Protein AF-A0A816IFS1-F1 (afdb_monomer_lite)

Sequence (181 aa):
MSNQKSKKLRINQEIVTAKWFSDIETPGKKLSKTYLLFLSHHIEAGFELLKLRQINNPDLFLNKTALVVGVKFLEEIDELYDEFLDDKKDFQFETGFDKYNIEKNINFFYSAIAVAEKYWLGVVVNLEKRSITTFNCAAMKSTYASLVPYVNAYAMVLPFMIRNFLKDVSMDIKLYFKIFN

Foldseek 3Di:
DDPPPPPFDDQDNDGDDPVLVVCVVDPPNDLFCPDVPNNLRVQQSVLSVVVVCCVPPVVVDPDPQEDEDEAVLCVLCVVCVVVCVVPVPPDDSDDDLVVPPDDPRHQWYWYWYQQPRGDIWTWIQGNVQLAIETHCPPCVPDPPVSCVVVVQSCQLCVQRSVCNNSVPPPRDSVDGHHYDD

Radius of gyration: 17.98 Å; chains: 1; bounding box: 38×50×53 Å

Structure (mmCIF, N/CA/C/O backbone):
data_AF-A0A816IFS1-F1
#
_entry.id   AF-A0A816IFS1-F1
#
loop_
_atom_site.group_PDB
_atom_site.id
_atom_site.type_symbol
_atom_site.label_atom_id
_atom_site.label_alt_id
_atom_site.label_comp_id
_atom_site.label_asym_id
_atom_site.label_entity_id
_atom_site.label_seq_id
_atom_site.pdbx_PDB_ins_code
_atom_site.Cartn_x
_atom_site.Cartn_y
_atom_site.Cartn_z
_atom_site.occupancy
_atom_site.B_iso_or_equiv
_atom_site.auth_seq_id
_atom_site.auth_comp_id
_atom_site.auth_asym_id
_atom_site.auth_atom_id
_atom_site.pdbx_PDB_model_num
ATOM 1 N N . MET A 1 1 ? -10.804 33.143 -31.990 1.00 38.19 1 MET A N 1
ATOM 2 C CA . MET A 1 1 ? -10.069 31.863 -31.875 1.00 38.19 1 MET A CA 1
ATOM 3 C C . MET A 1 1 ? -9.198 31.957 -30.633 1.00 38.19 1 MET A C 1
ATOM 5 O O . MET A 1 1 ? -8.332 32.822 -30.596 1.00 38.19 1 MET A O 1
ATOM 9 N N . SER A 1 2 ? -9.500 31.211 -29.567 1.00 42.00 2 SER A N 1
ATOM 10 C CA . SER A 1 2 ? -8.721 31.310 -28.329 1.00 42.00 2 SER A CA 1
ATOM 11 C C . SER A 1 2 ? -7.370 30.616 -28.513 1.00 42.00 2 SER A C 1
ATOM 13 O O . SER A 1 2 ? -7.288 29.480 -28.974 1.00 42.00 2 SER A O 1
ATOM 15 N N . ASN A 1 3 ? -6.300 31.330 -28.165 1.00 43.25 3 ASN A N 1
ATOM 16 C CA . ASN A 1 3 ? -4.937 30.817 -28.077 1.00 43.25 3 ASN A CA 1
ATOM 17 C C . ASN A 1 3 ? -4.852 29.807 -26.916 1.00 43.25 3 ASN A C 1
ATOM 19 O O . ASN A 1 3 ? -4.348 30.116 -25.836 1.00 43.25 3 ASN A O 1
ATOM 23 N N . GLN A 1 4 ? -5.355 28.587 -27.106 1.00 53.94 4 GLN A N 1
ATOM 24 C CA . GLN A 1 4 ? -4.983 27.473 -26.240 1.00 53.94 4 GLN A CA 1
ATOM 25 C C . GLN A 1 4 ? -3.548 27.074 -26.594 1.00 53.94 4 GLN A C 1
ATOM 27 O O . GLN A 1 4 ? -3.313 26.170 -27.390 1.00 53.94 4 GLN A O 1
ATOM 32 N N . LYS A 1 5 ? -2.560 27.753 -25.991 1.00 53.97 5 LYS A N 1
ATOM 33 C CA . LYS A 1 5 ? -1.227 27.156 -25.825 1.00 53.97 5 LYS A CA 1
ATOM 34 C C . LYS A 1 5 ? -1.466 25.767 -25.237 1.00 53.97 5 LYS A C 1
ATOM 36 O O . LYS A 1 5 ? -2.023 25.685 -24.142 1.00 53.97 5 LYS A O 1
ATOM 41 N N . SER A 1 6 ? -1.111 24.706 -25.965 1.00 60.97 6 SER A N 1
ATOM 42 C CA . SER A 1 6 ? -1.315 23.330 -25.509 1.00 60.97 6 SER A CA 1
ATOM 43 C C . SER A 1 6 ? -0.710 23.202 -24.112 1.00 60.97 6 SER A C 1
ATOM 45 O O . SER A 1 6 ? 0.514 23.294 -23.954 1.00 60.97 6 SER A O 1
ATOM 47 N N . LYS A 1 7 ? -1.549 23.078 -23.077 1.00 72.00 7 LYS A N 1
ATOM 48 C CA . LYS A 1 7 ? -1.055 22.857 -21.718 1.00 72.00 7 LYS A CA 1
ATOM 49 C C . LYS A 1 7 ? -0.252 21.564 -21.766 1.00 72.00 7 LYS A C 1
ATOM 51 O O . LYS A 1 7 ? -0.797 20.517 -22.102 1.00 72.00 7 LYS A O 1
ATOM 56 N N . LYS A 1 8 ? 1.051 21.648 -21.488 1.00 74.44 8 LYS A N 1
ATOM 57 C CA . LYS A 1 8 ? 1.883 20.449 -21.372 1.00 74.44 8 LYS A CA 1
ATOM 58 C C . LYS A 1 8 ? 1.309 19.597 -20.244 1.00 74.44 8 LYS A C 1
ATOM 60 O O . LYS A 1 8 ? 1.030 20.139 -19.172 1.00 74.44 8 LYS A O 1
ATOM 65 N N . LEU A 1 9 ? 1.131 18.301 -20.498 1.00 71.25 9 LEU A N 1
ATOM 66 C CA . LEU A 1 9 ? 0.706 17.358 -19.472 1.00 71.25 9 LEU A CA 1
ATOM 67 C C . LEU A 1 9 ? 1.725 17.392 -18.329 1.00 71.25 9 LEU A C 1
ATOM 69 O O . LEU A 1 9 ? 2.936 17.333 -18.557 1.00 71.25 9 LEU A O 1
ATOM 73 N N . ARG A 1 10 ? 1.222 17.535 -17.108 1.00 73.19 10 ARG A N 1
ATOM 74 C CA . ARG A 1 10 ? 2.019 17.497 -15.887 1.00 73.19 10 ARG A CA 1
ATOM 75 C C . ARG A 1 10 ? 1.466 16.416 -14.986 1.00 73.19 10 ARG A C 1
ATOM 77 O O . ARG A 1 10 ? 0.249 16.314 -14.847 1.00 73.19 10 ARG A O 1
ATOM 84 N N . ILE A 1 11 ? 2.363 15.648 -14.387 1.00 68.12 11 ILE A N 1
ATOM 85 C CA . ILE A 1 11 ? 2.031 14.711 -13.321 1.00 68.12 11 ILE A CA 1
ATOM 86 C C . ILE A 1 11 ? 2.952 15.058 -12.154 1.00 68.12 11 ILE A C 1
ATOM 88 O O . ILE A 1 11 ? 4.165 15.166 -12.334 1.00 68.12 11 ILE A O 1
ATOM 92 N N . ASN A 1 12 ? 2.374 15.335 -10.983 1.00 67.94 12 ASN A N 1
ATOM 93 C CA . ASN A 1 12 ? 3.063 16.018 -9.883 1.00 67.94 12 ASN A CA 1
ATOM 94 C C . ASN A 1 12 ? 3.684 17.358 -10.331 1.00 67.94 12 ASN A C 1
ATOM 96 O O . ASN A 1 12 ? 3.016 18.198 -10.939 1.00 67.94 12 ASN A O 1
ATOM 100 N N . GLN A 1 13 ? 4.963 17.570 -10.016 1.00 66.62 13 GLN A N 1
ATOM 101 C CA . GLN A 1 13 ? 5.735 18.751 -10.403 1.00 66.62 13 GLN A CA 1
ATOM 102 C C . GLN A 1 13 ? 6.479 18.554 -11.737 1.00 66.62 13 GLN A C 1
ATOM 104 O O . GLN A 1 13 ? 7.122 19.486 -12.223 1.00 66.62 13 GLN A O 1
ATOM 109 N N . GLU A 1 14 ? 6.367 17.377 -12.363 1.00 66.56 14 GLU A N 1
ATOM 110 C CA . GLU A 1 14 ? 7.100 17.032 -13.580 1.00 66.56 14 GLU A CA 1
ATOM 111 C C . GLU A 1 14 ? 6.286 17.308 -14.849 1.00 66.56 14 GLU A C 1
ATOM 113 O O . GLU A 1 14 ? 5.077 17.073 -14.930 1.00 66.56 14 GLU A O 1
ATOM 118 N N . ILE A 1 15 ? 6.970 17.811 -15.880 1.00 73.50 15 ILE A N 1
ATOM 119 C CA . ILE A 1 15 ? 6.417 17.936 -17.229 1.00 73.50 15 ILE A CA 1
ATOM 120 C C . ILE A 1 15 ? 6.627 16.602 -17.937 1.00 73.50 15 ILE A C 1
ATOM 122 O O . ILE A 1 15 ? 7.764 16.179 -18.138 1.00 73.50 15 ILE A O 1
ATOM 126 N N . VAL A 1 16 ? 5.537 15.976 -18.372 1.00 74.81 16 VAL A N 1
ATOM 127 C CA . VAL A 1 16 ? 5.604 14.728 -19.132 1.00 74.81 16 VAL A CA 1
ATOM 128 C C . VAL A 1 16 ? 6.210 15.013 -20.510 1.00 74.81 16 VAL A C 1
ATOM 130 O O . VAL A 1 16 ? 5.787 15.932 -21.216 1.00 74.81 16 VAL A O 1
ATOM 133 N N . THR A 1 17 ? 7.226 14.236 -20.890 1.00 77.06 17 THR A N 1
ATOM 134 C CA . THR A 1 17 ? 7.931 14.347 -22.180 1.00 77.06 17 THR A CA 1
ATOM 135 C C . THR A 1 17 ? 7.831 13.042 -22.968 1.00 77.06 17 THR A C 1
ATOM 137 O O . THR A 1 17 ? 7.491 12.007 -22.408 1.00 77.06 17 THR A O 1
ATOM 140 N N . ALA A 1 18 ? 8.183 13.048 -24.257 1.00 77.94 18 ALA A N 1
ATOM 141 C CA . ALA A 1 18 ? 8.234 11.818 -25.058 1.00 77.94 18 ALA A CA 1
ATOM 142 C C . ALA A 1 18 ? 9.169 10.748 -24.450 1.00 77.94 18 ALA A C 1
ATOM 144 O O . ALA A 1 18 ? 8.875 9.557 -24.501 1.00 77.94 18 ALA A O 1
ATOM 145 N N . LYS A 1 19 ? 10.261 11.173 -23.796 1.00 75.00 19 LYS A N 1
ATOM 146 C CA . LYS A 1 19 ? 11.181 10.273 -23.085 1.00 75.00 19 LYS A CA 1
ATOM 147 C C . LYS A 1 19 ? 10.492 9.531 -21.934 1.00 75.00 19 LYS A C 1
ATOM 149 O O . LYS A 1 19 ? 10.784 8.364 -21.717 1.00 75.00 19 LYS A O 1
ATOM 154 N N . TRP A 1 20 ? 9.555 10.189 -21.250 1.00 74.81 20 TRP A N 1
ATOM 155 C CA . TRP A 1 20 ? 8.793 9.597 -20.149 1.00 74.81 20 TRP A CA 1
ATOM 156 C C . TRP A 1 20 ? 7.951 8.398 -20.609 1.00 74.81 20 TRP A C 1
ATOM 158 O O . TRP A 1 20 ? 7.878 7.401 -19.898 1.00 74.81 20 TRP A O 1
ATOM 168 N N . PHE A 1 21 ? 7.365 8.472 -21.811 1.00 76.25 21 PHE A N 1
ATOM 169 C CA . PHE A 1 21 ? 6.599 7.371 -22.408 1.00 76.25 21 PHE A CA 1
ATOM 170 C C . PHE A 1 21 ? 7.496 6.264 -22.958 1.00 76.25 21 PHE A C 1
ATOM 172 O O . PHE A 1 21 ? 7.178 5.093 -22.782 1.00 76.25 21 PHE A O 1
ATOM 179 N N . SER A 1 22 ? 8.656 6.611 -23.525 1.00 75.75 22 SER A N 1
ATOM 180 C CA . SER A 1 22 ? 9.627 5.628 -24.027 1.00 75.75 22 SER A CA 1
ATOM 181 C C . SER A 1 22 ? 10.048 4.601 -22.963 1.00 75.75 22 SER A C 1
ATOM 183 O O . SER A 1 22 ? 10.299 3.440 -23.297 1.00 75.75 22 SER A O 1
ATOM 185 N N . ASP A 1 23 ? 10.087 4.996 -21.686 1.00 70.06 23 ASP A N 1
ATOM 186 C CA . ASP A 1 23 ? 10.380 4.091 -20.569 1.00 70.06 23 ASP A CA 1
ATOM 187 C C . ASP A 1 23 ? 9.284 3.033 -20.334 1.00 70.06 23 ASP A C 1
ATOM 189 O O . ASP A 1 23 ? 9.607 1.915 -19.940 1.00 70.06 23 ASP A O 1
ATOM 193 N N . ILE A 1 24 ? 8.017 3.353 -20.625 1.00 72.50 24 ILE A N 1
ATOM 194 C CA . ILE A 1 24 ? 6.859 2.448 -20.493 1.00 72.50 24 ILE A CA 1
ATOM 195 C C . ILE A 1 24 ? 6.645 1.630 -21.772 1.00 72.50 24 ILE A C 1
ATOM 197 O O . ILE A 1 24 ? 6.301 0.451 -21.725 1.00 72.50 24 ILE A O 1
ATOM 201 N N . GLU A 1 25 ? 6.830 2.266 -22.927 1.00 75.56 25 GLU A N 1
ATOM 202 C CA . GLU A 1 25 ? 6.514 1.708 -24.244 1.00 75.56 25 GLU A CA 1
ATOM 203 C C . GLU A 1 25 ? 7.524 0.660 -24.712 1.00 75.56 25 GLU A C 1
ATOM 205 O O . GLU A 1 25 ? 7.235 -0.076 -25.650 1.00 75.56 25 GLU A O 1
ATOM 210 N N . THR A 1 26 ? 8.696 0.572 -24.073 1.00 73.00 26 THR A N 1
ATOM 211 C CA . THR A 1 26 ? 9.735 -0.406 -24.420 1.00 73.00 26 THR A CA 1
ATOM 212 C C . THR A 1 26 ? 9.576 -1.677 -23.576 1.00 73.00 26 THR A C 1
ATOM 214 O O . THR A 1 26 ? 9.962 -1.678 -22.401 1.00 73.00 26 THR A O 1
ATOM 217 N N . PRO A 1 27 ? 9.070 -2.798 -24.133 1.00 68.56 27 PRO A N 1
ATOM 218 C CA . PRO A 1 27 ? 8.895 -4.028 -23.370 1.00 68.56 27 PRO A CA 1
ATOM 219 C C . PRO A 1 27 ? 10.234 -4.550 -22.843 1.00 68.56 27 PRO A C 1
ATOM 221 O O . PRO A 1 27 ? 11.254 -4.505 -23.527 1.00 68.56 27 PRO A O 1
ATOM 224 N N . GLY A 1 28 ? 10.242 -5.069 -21.615 1.00 64.31 28 GLY A N 1
ATOM 225 C CA . GLY A 1 28 ? 11.445 -5.645 -21.006 1.00 64.31 28 GLY A CA 1
ATOM 226 C C . GLY A 1 28 ? 12.456 -4.622 -20.480 1.00 64.31 28 GLY A C 1
ATOM 227 O O . GLY A 1 28 ? 13.377 -5.018 -19.760 1.00 64.31 28 GLY A O 1
ATOM 228 N N . LYS A 1 29 ? 12.267 -3.321 -20.742 1.00 65.44 29 LYS A N 1
ATOM 229 C CA . LYS A 1 29 ? 12.993 -2.280 -20.019 1.00 65.44 29 LYS A CA 1
ATOM 230 C C . LYS A 1 29 ? 12.555 -2.356 -18.563 1.00 65.44 29 LYS A C 1
ATOM 232 O O . LYS A 1 29 ? 11.370 -2.243 -18.250 1.00 65.44 29 LYS A O 1
ATOM 237 N N . LYS A 1 30 ? 13.503 -2.637 -17.666 1.00 58.53 30 LYS A N 1
ATOM 238 C CA . LYS A 1 30 ? 13.188 -2.611 -16.243 1.00 58.53 30 LYS A CA 1
ATOM 239 C C . LYS A 1 30 ? 12.774 -1.192 -15.911 1.00 58.53 30 LYS A C 1
ATOM 241 O O . LYS A 1 30 ? 13.538 -0.250 -16.109 1.00 58.53 30 LYS A O 1
ATOM 246 N N . LEU A 1 31 ? 11.606 -1.083 -15.309 1.00 59.81 31 LEU A N 1
ATOM 247 C CA . LEU A 1 31 ? 11.402 -0.037 -14.344 1.00 59.81 31 LEU A CA 1
ATOM 248 C C . LEU A 1 31 ? 12.333 -0.458 -13.175 1.00 59.81 31 LEU A C 1
ATOM 250 O O . LEU A 1 31 ? 11.934 -1.282 -12.360 1.00 59.81 31 LEU A O 1
ATOM 254 N N . SER A 1 32 ? 13.615 -0.059 -13.161 1.00 47.47 32 SER A N 1
ATOM 255 C CA . SER A 1 32 ? 14.563 -0.340 -12.062 1.00 47.47 32 SER A CA 1
ATOM 256 C C . SER A 1 32 ? 14.999 0.927 -11.337 1.00 47.47 32 SER A C 1
ATOM 258 O O . SER A 1 32 ? 15.394 1.892 -11.987 1.00 47.47 32 SER A O 1
ATOM 260 N N . LYS A 1 33 ? 15.023 0.877 -9.997 1.00 46.78 33 LYS A N 1
ATOM 261 C CA . LYS A 1 33 ? 15.373 1.941 -9.027 1.00 46.78 33 LYS A CA 1
ATOM 262 C C . LYS A 1 33 ? 16.817 2.483 -9.135 1.00 46.78 33 LYS A C 1
ATOM 264 O O . LYS A 1 33 ? 17.341 3.039 -8.181 1.00 46.78 33 LYS A O 1
ATOM 269 N N . THR A 1 34 ? 17.492 2.350 -10.280 1.00 43.25 34 THR A N 1
ATOM 270 C CA . THR A 1 34 ? 18.917 2.703 -10.451 1.00 43.25 34 THR A CA 1
ATOM 271 C C . THR A 1 34 ? 19.199 4.204 -10.334 1.00 43.25 34 THR A C 1
ATOM 273 O O . THR A 1 34 ? 20.347 4.623 -10.322 1.00 43.25 34 THR A O 1
ATOM 276 N N . TYR A 1 35 ? 18.164 5.015 -10.166 1.00 41.44 35 TYR A N 1
ATOM 277 C CA . TYR A 1 35 ? 18.265 6.334 -9.571 1.00 41.44 35 TYR A CA 1
ATOM 278 C C . TYR A 1 35 ? 17.050 6.473 -8.660 1.00 41.44 35 TYR A C 1
ATOM 280 O O . TYR A 1 35 ? 15.926 6.363 -9.146 1.00 41.44 35 TYR A O 1
ATOM 288 N N . LEU A 1 36 ? 17.296 6.685 -7.366 1.00 43.06 36 LEU A N 1
ATOM 289 C CA . LEU A 1 36 ? 16.371 6.763 -6.217 1.00 43.06 36 LEU A CA 1
ATOM 290 C C . LEU A 1 36 ? 15.100 7.620 -6.385 1.00 43.06 36 LEU A C 1
ATOM 292 O O . LEU A 1 36 ? 14.290 7.701 -5.473 1.00 43.06 36 LEU A O 1
ATOM 296 N N . LEU A 1 37 ? 14.907 8.245 -7.538 1.00 46.62 37 LEU A N 1
ATOM 297 C CA . LEU A 1 37 ? 13.726 9.008 -7.876 1.00 46.62 37 LEU A CA 1
ATOM 298 C C . LEU A 1 37 ? 12.918 8.299 -8.977 1.00 46.62 37 LEU A C 1
ATOM 300 O O . LEU A 1 37 ? 11.803 7.876 -8.710 1.00 46.62 37 LEU A O 1
ATOM 304 N N . PHE A 1 38 ? 13.466 8.032 -10.166 1.00 42.06 38 PHE A N 1
ATOM 305 C CA . PHE A 1 38 ? 12.695 7.912 -11.423 1.00 42.06 38 PHE A CA 1
ATOM 306 C C . PHE A 1 38 ? 11.594 6.852 -11.545 1.00 42.06 38 PHE A C 1
ATOM 308 O O . PHE A 1 38 ? 10.795 6.919 -12.475 1.00 42.06 38 PHE A O 1
ATOM 315 N N . LEU A 1 39 ? 11.520 5.881 -10.640 1.00 53.84 39 LEU A N 1
ATOM 316 C CA . LEU A 1 39 ? 10.641 4.729 -10.797 1.00 53.84 39 LEU A CA 1
ATOM 317 C C . LEU A 1 39 ? 9.326 4.792 -10.055 1.00 53.84 39 LEU A C 1
ATOM 319 O O . LEU A 1 39 ? 8.286 4.387 -10.583 1.00 53.84 39 LEU A O 1
ATOM 323 N N . SER A 1 40 ? 9.392 5.320 -8.836 1.00 61.34 40 SER A N 1
ATOM 324 C CA . SER A 1 40 ? 8.192 5.710 -8.126 1.00 61.34 40 SER A CA 1
ATOM 325 C C . SER A 1 40 ? 7.429 6.708 -8.992 1.00 61.34 40 SER A C 1
ATOM 327 O O . SER A 1 40 ? 6.219 6.667 -8.987 1.00 61.34 40 SER A O 1
ATOM 329 N N . HIS A 1 41 ? 8.077 7.484 -9.871 1.00 70.81 41 HIS A N 1
ATOM 330 C CA . HIS A 1 41 ? 7.413 8.490 -10.704 1.00 70.81 41 HIS A CA 1
ATOM 331 C C . HIS A 1 41 ? 6.287 7.928 -11.569 1.00 70.81 41 HIS A C 1
ATOM 333 O O . HIS A 1 41 ? 5.224 8.532 -11.598 1.00 70.81 41 HIS A O 1
ATOM 339 N N . HIS A 1 42 ? 6.490 6.819 -12.293 1.00 77.12 42 HIS A N 1
ATOM 340 C CA . HIS A 1 42 ? 5.464 6.273 -13.195 1.00 77.12 42 HIS A CA 1
ATOM 341 C C . HIS A 1 42 ? 4.329 5.592 -12.427 1.00 77.12 42 HIS A C 1
ATOM 343 O O . HIS A 1 42 ? 3.162 5.762 -12.775 1.00 77.12 42 HIS A O 1
ATOM 349 N N . ILE A 1 43 ? 4.659 4.844 -11.371 1.00 80.25 43 ILE A N 1
ATOM 350 C CA . ILE A 1 43 ? 3.660 4.171 -10.529 1.00 80.25 43 ILE A CA 1
ATOM 351 C C . ILE A 1 43 ? 2.891 5.193 -9.681 1.00 80.25 43 ILE A C 1
ATOM 353 O O . ILE A 1 43 ? 1.663 5.178 -9.660 1.00 80.25 43 ILE A O 1
ATOM 357 N N . GLU A 1 44 ? 3.592 6.133 -9.054 1.00 79.31 44 GLU A N 1
ATOM 358 C CA . GLU A 1 44 ? 3.027 7.267 -8.320 1.00 79.31 44 GLU A CA 1
ATOM 359 C C . GLU A 1 44 ? 2.206 8.153 -9.254 1.00 79.31 44 GLU A C 1
ATOM 361 O O . GLU A 1 44 ? 1.102 8.536 -8.897 1.00 79.31 44 GLU A O 1
ATOM 366 N N . ALA A 1 45 ? 2.658 8.406 -10.487 1.00 80.19 45 ALA A N 1
ATOM 367 C CA . ALA A 1 45 ? 1.848 9.072 -11.505 1.00 80.19 45 ALA A CA 1
ATOM 368 C C . ALA A 1 45 ? 0.534 8.328 -11.771 1.00 80.19 45 ALA A C 1
ATOM 370 O O . ALA A 1 45 ? -0.519 8.957 -11.864 1.00 80.19 45 ALA A O 1
ATOM 371 N N . GLY A 1 46 ? 0.581 6.997 -11.862 1.00 84.19 46 GLY A N 1
ATOM 372 C CA . GLY A 1 46 ? -0.612 6.159 -11.946 1.00 84.19 46 GLY A CA 1
ATOM 373 C C . GLY A 1 46 ? -1.536 6.352 -10.743 1.00 84.19 46 GLY A C 1
ATOM 374 O O . GLY A 1 46 ? -2.734 6.571 -10.921 1.00 84.19 46 GLY A O 1
ATOM 375 N N . PHE A 1 47 ? -0.991 6.344 -9.526 1.00 86.38 47 PHE A N 1
ATOM 376 C CA . PHE A 1 47 ? -1.761 6.596 -8.308 1.00 86.38 47 PHE A CA 1
ATOM 377 C C . PHE A 1 47 ? -2.348 8.007 -8.242 1.00 86.38 47 PHE A C 1
ATOM 379 O O . PHE A 1 47 ? -3.502 8.157 -7.857 1.00 86.38 47 PHE A O 1
ATOM 386 N N . GLU A 1 48 ? -1.620 9.032 -8.669 1.00 82.81 48 GLU A N 1
ATOM 387 C CA . GLU A 1 48 ? -2.117 10.407 -8.734 1.00 82.81 48 GLU A CA 1
ATOM 388 C C . GLU A 1 48 ? -3.236 10.559 -9.761 1.00 82.81 48 GLU A C 1
ATOM 390 O O . GLU A 1 48 ? -4.260 11.183 -9.485 1.00 82.81 48 GLU A O 1
ATOM 395 N N . LEU A 1 49 ? -3.114 9.919 -10.926 1.00 85.38 49 LEU A N 1
ATOM 396 C CA . LEU A 1 49 ? -4.206 9.860 -11.897 1.00 85.38 49 LEU A CA 1
ATOM 397 C C . LEU A 1 49 ? -5.431 9.130 -11.328 1.00 85.38 49 LEU A C 1
ATOM 399 O O . LEU A 1 49 ? -6.560 9.556 -11.577 1.00 85.38 49 LEU A O 1
ATOM 403 N N . LEU A 1 50 ? -5.233 8.071 -10.535 1.00 86.88 50 LEU A N 1
ATOM 404 C CA . LEU A 1 50 ? -6.318 7.377 -9.835 1.00 86.88 50 LEU A CA 1
ATOM 405 C C . LEU A 1 50 ? -6.980 8.271 -8.776 1.00 86.88 50 LEU A C 1
ATOM 407 O O . LEU A 1 50 ? -8.208 8.356 -8.767 1.00 86.88 50 LEU A O 1
ATOM 411 N N . LYS A 1 51 ? -6.202 8.992 -7.956 1.00 84.38 51 LYS A N 1
ATOM 412 C CA . LYS A 1 51 ? -6.700 9.983 -6.982 1.00 84.38 51 LYS A CA 1
ATOM 413 C C . LYS A 1 51 ? -7.498 11.090 -7.680 1.00 84.38 51 LYS A C 1
ATOM 415 O O . LYS A 1 51 ? -8.631 11.379 -7.305 1.00 84.38 51 LYS A O 1
ATOM 420 N N . LEU A 1 52 ? -6.958 11.663 -8.757 1.00 83.88 52 LEU A N 1
ATOM 421 C CA . LEU A 1 52 ? -7.644 12.678 -9.563 1.00 83.88 52 LEU A CA 1
ATOM 422 C C . LEU A 1 52 ? -8.937 12.141 -10.177 1.00 83.88 52 LEU A C 1
ATOM 424 O O . LEU A 1 52 ? -9.934 12.859 -10.236 1.00 83.88 52 LEU A O 1
ATOM 428 N N . ARG A 1 53 ? -8.948 10.887 -10.640 1.00 84.62 53 ARG A N 1
ATOM 429 C CA . ARG A 1 53 ? -10.167 10.259 -11.157 1.00 84.62 53 ARG A CA 1
ATOM 430 C C . ARG A 1 53 ? -11.193 10.055 -10.047 1.00 84.62 53 ARG A C 1
ATOM 432 O O . ARG A 1 53 ? -12.366 10.293 -10.305 1.00 84.62 53 ARG A O 1
ATOM 439 N N . GLN A 1 54 ? -10.767 9.660 -8.848 1.00 82.19 54 GLN A N 1
ATOM 440 C CA . GLN A 1 54 ? -11.639 9.498 -7.682 1.00 82.19 54 GLN A CA 1
ATOM 441 C C . GLN A 1 54 ? -12.320 10.815 -7.298 1.00 82.19 54 GLN A C 1
ATOM 443 O O . GLN A 1 54 ? -13.516 10.819 -7.025 1.00 82.19 54 GLN A O 1
ATOM 448 N N . ILE A 1 55 ? -11.588 11.931 -7.361 1.00 82.25 55 ILE A N 1
ATOM 449 C CA . ILE A 1 55 ? -12.116 13.275 -7.084 1.00 82.25 55 ILE A CA 1
ATOM 450 C C . ILE A 1 55 ? -13.057 13.750 -8.198 1.00 82.25 55 ILE A C 1
ATOM 452 O O . ILE A 1 55 ? -14.157 14.219 -7.928 1.00 82.25 55 ILE A O 1
ATOM 456 N N . ASN A 1 56 ? -12.631 13.641 -9.459 1.00 85.06 56 ASN A N 1
ATOM 457 C CA . ASN A 1 56 ? -13.349 14.249 -10.584 1.00 85.06 56 ASN A CA 1
ATOM 458 C C . ASN A 1 56 ? -14.498 13.385 -11.124 1.00 85.06 56 ASN A C 1
ATOM 460 O O . ASN A 1 56 ? -15.386 13.900 -11.792 1.00 85.06 56 ASN A O 1
ATOM 464 N N . ASN A 1 57 ? -14.451 12.069 -10.909 1.00 87.62 57 ASN A N 1
ATOM 465 C CA . ASN A 1 57 ? -15.427 11.105 -11.420 1.00 87.62 57 ASN A CA 1
ATOM 466 C C . ASN A 1 57 ? -15.742 10.047 -10.346 1.00 87.62 57 ASN A C 1
ATOM 468 O O . ASN A 1 57 ? -15.513 8.851 -10.574 1.00 87.62 57 ASN A O 1
ATOM 472 N N . PRO A 1 58 ? -16.245 10.457 -9.167 1.00 84.38 58 PRO A N 1
ATOM 473 C CA . PRO A 1 58 ? -16.435 9.550 -8.041 1.00 84.38 58 PRO A CA 1
ATOM 474 C C . PRO A 1 58 ? -17.372 8.388 -8.384 1.00 84.38 58 PRO A C 1
ATOM 476 O O . PRO A 1 58 ? -17.186 7.288 -7.869 1.00 84.38 58 PRO A O 1
ATOM 479 N N . ASP A 1 59 ? -18.351 8.582 -9.269 1.00 87.38 59 ASP A N 1
ATOM 480 C CA . ASP A 1 59 ? -19.345 7.566 -9.660 1.00 87.38 59 ASP A CA 1
ATOM 481 C C . ASP A 1 59 ? -18.755 6.352 -10.382 1.00 87.38 59 ASP A C 1
ATOM 483 O O . ASP A 1 59 ? -19.366 5.288 -10.400 1.00 87.38 59 ASP A O 1
ATOM 487 N N . LEU A 1 60 ? -17.534 6.471 -10.909 1.00 85.75 60 LEU A N 1
ATOM 488 C CA . LEU A 1 60 ? -16.816 5.350 -11.519 1.00 85.75 60 LEU A CA 1
ATOM 489 C C . LEU A 1 60 ? -16.216 4.387 -10.486 1.00 85.75 60 LEU A C 1
ATOM 491 O O . LEU A 1 60 ? -15.765 3.301 -10.849 1.00 85.75 60 LEU A O 1
ATOM 495 N N . PHE A 1 61 ? -16.189 4.772 -9.210 1.00 80.50 61 PHE A N 1
ATOM 496 C CA . PHE A 1 61 ? -15.660 3.957 -8.126 1.00 80.50 61 PHE A CA 1
ATOM 497 C C . PHE A 1 61 ? -16.808 3.297 -7.365 1.00 80.50 61 PHE A C 1
ATOM 499 O O . PHE A 1 61 ? -17.580 3.964 -6.673 1.00 80.50 61 PHE A O 1
ATOM 506 N N . LEU A 1 62 ? -16.884 1.965 -7.464 1.00 80.00 62 LEU A N 1
ATOM 507 C CA . LEU A 1 62 ? -17.858 1.151 -6.728 1.00 80.00 62 LEU A CA 1
ATOM 508 C C . LEU A 1 62 ? -17.622 1.211 -5.213 1.00 80.00 62 LEU A C 1
ATOM 510 O O . LEU A 1 62 ? -18.570 1.225 -4.434 1.00 80.00 62 LEU A O 1
ATOM 514 N N . ASN A 1 63 ? -16.355 1.265 -4.791 1.00 81.69 63 ASN A N 1
ATOM 515 C CA . ASN A 1 63 ? -15.985 1.333 -3.384 1.00 81.69 63 ASN A CA 1
ATOM 516 C C . ASN A 1 63 ? -15.679 2.778 -2.966 1.00 81.69 63 ASN A C 1
ATOM 518 O O . ASN A 1 63 ? -14.593 3.292 -3.226 1.00 81.69 63 ASN A O 1
ATOM 522 N N . LYS A 1 64 ? -16.633 3.413 -2.282 1.00 80.62 64 LYS A N 1
ATOM 523 C CA . LYS A 1 64 ? -16.501 4.785 -1.759 1.00 80.62 64 LYS A CA 1
ATOM 524 C C . LYS A 1 64 ? -15.655 4.876 -0.485 1.00 80.62 64 LYS A C 1
ATOM 526 O O . LYS A 1 64 ? -15.245 5.962 -0.107 1.00 80.62 64 LYS A O 1
ATOM 531 N N . THR A 1 65 ? -15.378 3.739 0.152 1.00 85.94 65 THR A N 1
ATOM 532 C CA . THR A 1 65 ? -14.582 3.638 1.388 1.00 85.94 65 THR A CA 1
ATOM 533 C C . THR A 1 65 ? -13.107 3.362 1.111 1.00 85.94 65 THR A C 1
ATOM 535 O O . THR A 1 65 ? -12.340 3.092 2.032 1.00 85.94 65 THR A O 1
ATOM 538 N N . ALA A 1 66 ? -12.696 3.360 -0.157 1.00 86.12 66 ALA A N 1
ATOM 539 C CA . ALA A 1 66 ? -11.314 3.125 -0.512 1.00 86.12 66 ALA A CA 1
ATOM 540 C C . ALA A 1 66 ? -10.554 4.434 -0.689 1.00 86.12 66 ALA A C 1
ATOM 542 O O . ALA A 1 66 ? -11.014 5.339 -1.380 1.00 86.12 66 ALA A O 1
ATOM 543 N N . LEU A 1 67 ? -9.361 4.498 -0.116 1.00 86.50 67 LEU A N 1
ATOM 544 C CA . LEU A 1 67 ? -8.430 5.595 -0.294 1.00 86.50 67 LEU A CA 1
ATOM 545 C C . LEU A 1 67 ? -7.215 5.113 -1.079 1.00 86.50 67 LEU A C 1
ATOM 547 O O . LEU A 1 67 ? -6.562 4.127 -0.733 1.00 86.50 67 LEU A O 1
ATOM 551 N N . VAL A 1 68 ? -6.896 5.840 -2.142 1.00 86.88 68 VAL A N 1
ATOM 552 C CA . VAL A 1 68 ? -5.657 5.649 -2.885 1.00 86.88 68 VAL A CA 1
ATOM 553 C C . VAL A 1 68 ? -4.559 6.451 -2.194 1.00 86.88 68 VAL A C 1
ATOM 555 O O . VAL A 1 68 ? -4.607 7.677 -2.196 1.00 86.88 68 VAL A O 1
ATOM 558 N N . VAL A 1 69 ? -3.576 5.774 -1.597 1.00 80.88 69 VAL A N 1
ATOM 559 C CA . VAL A 1 69 ? -2.497 6.430 -0.834 1.00 80.88 69 VAL A CA 1
ATOM 560 C C . VAL A 1 69 ? -1.217 6.593 -1.661 1.00 80.88 69 VAL A C 1
ATOM 562 O O . VAL A 1 69 ? -0.539 7.607 -1.533 1.00 80.88 69 VAL A O 1
ATOM 565 N N . GLY A 1 70 ? -0.952 5.701 -2.619 1.00 81.56 70 GLY A N 1
ATOM 566 C CA . GLY A 1 70 ? 0.253 5.756 -3.460 1.00 81.56 70 GLY A CA 1
ATOM 567 C C . GLY A 1 70 ? 1.415 4.939 -2.896 1.00 81.56 70 GLY A C 1
ATOM 568 O O . GLY A 1 70 ? 1.248 4.228 -1.906 1.00 81.56 70 GLY A O 1
ATOM 569 N N . VAL A 1 71 ? 2.580 5.014 -3.539 1.00 80.38 71 VAL A N 1
ATOM 570 C CA . VAL A 1 71 ? 3.764 4.198 -3.215 1.00 80.38 71 VAL A CA 1
ATOM 571 C C . VAL A 1 71 ? 4.468 4.697 -1.958 1.00 80.38 7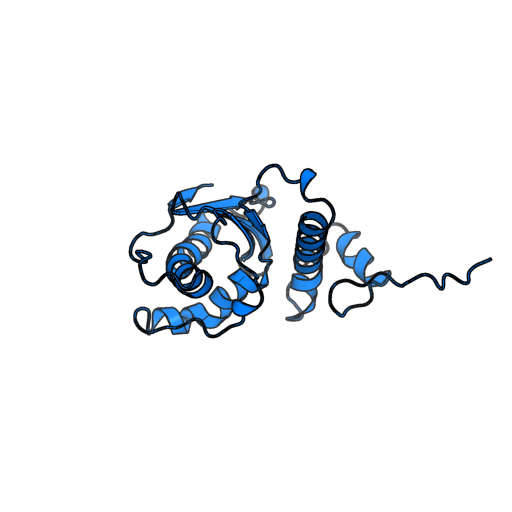1 VAL A C 1
ATOM 573 O O . VAL A 1 71 ? 4.851 3.902 -1.102 1.00 80.38 71 VAL A O 1
ATOM 576 N N . LYS A 1 72 ? 4.555 6.023 -1.801 1.00 7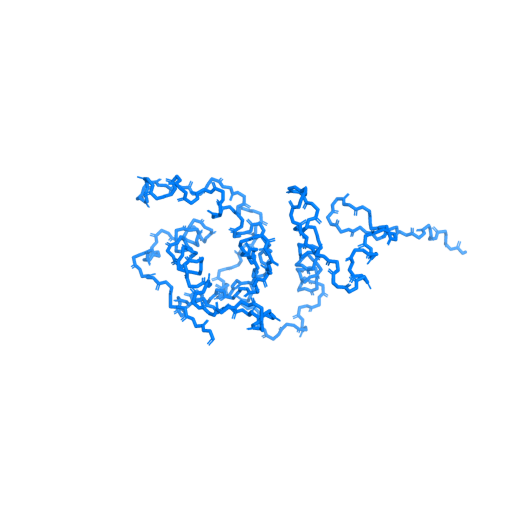6.50 72 LYS A N 1
ATOM 577 C CA . LYS A 1 72 ? 5.230 6.656 -0.657 1.00 76.50 72 LYS A CA 1
ATOM 578 C C . LYS A 1 72 ? 4.677 6.220 0.699 1.00 76.50 72 LYS A C 1
ATOM 580 O O . LYS A 1 72 ? 5.378 6.305 1.693 1.00 76.50 72 LYS A O 1
ATOM 585 N N . PHE A 1 73 ? 3.422 5.765 0.732 1.00 77.94 73 PHE A N 1
ATOM 586 C CA . PHE A 1 73 ? 2.788 5.240 1.941 1.00 77.94 73 PHE A CA 1
ATOM 587 C C . PHE A 1 73 ? 3.507 4.007 2.504 1.00 77.94 73 PHE A C 1
ATOM 589 O O . PHE A 1 73 ? 3.516 3.830 3.712 1.00 77.94 73 PHE A O 1
ATOM 596 N N . LEU A 1 74 ? 4.085 3.156 1.650 1.00 79.62 74 LEU A N 1
ATOM 597 C CA . LEU A 1 74 ? 4.776 1.937 2.081 1.00 79.62 74 LEU A CA 1
ATOM 598 C C . LEU A 1 74 ? 6.302 2.050 1.971 1.00 79.62 74 LEU A C 1
ATOM 600 O O . LEU A 1 74 ? 6.988 1.311 2.664 1.00 79.62 74 LEU A O 1
ATOM 604 N N . GLU A 1 75 ? 6.840 2.977 1.168 1.00 78.50 75 GLU A N 1
ATOM 605 C CA . GLU A 1 75 ? 8.295 3.231 1.101 1.00 78.50 75 GLU A CA 1
ATOM 606 C C . GLU A 1 75 ? 8.880 3.681 2.445 1.00 78.50 75 GLU A C 1
ATOM 608 O O . GLU A 1 75 ? 9.984 3.277 2.786 1.00 78.50 75 GLU A O 1
ATOM 613 N N . GLU A 1 76 ? 8.134 4.449 3.240 1.00 75.94 76 GLU A N 1
ATOM 614 C CA . GLU A 1 76 ? 8.583 4.866 4.575 1.00 75.94 76 GLU A CA 1
ATOM 615 C C . GLU A 1 76 ? 8.816 3.668 5.509 1.00 75.94 76 GLU A C 1
ATOM 617 O O . GLU A 1 76 ? 9.695 3.710 6.364 1.00 75.94 76 GLU A O 1
ATOM 622 N N . ILE A 1 77 ? 8.082 2.563 5.313 1.00 77.81 77 ILE A N 1
ATOM 623 C CA . ILE A 1 77 ? 8.346 1.321 6.046 1.00 77.81 77 ILE A CA 1
ATOM 624 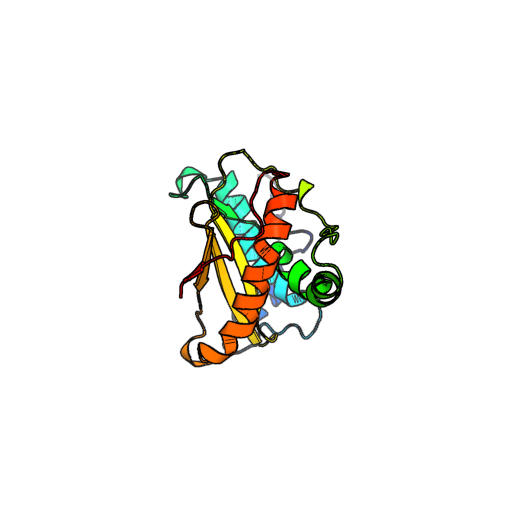C C . ILE A 1 77 ? 9.727 0.801 5.677 1.00 77.81 77 ILE A C 1
ATOM 626 O O . ILE A 1 77 ? 10.470 0.443 6.575 1.00 77.81 77 ILE A O 1
ATOM 630 N N . ASP A 1 78 ? 10.083 0.778 4.393 1.00 77.56 78 ASP A N 1
ATOM 631 C CA . ASP A 1 78 ? 11.393 0.285 3.955 1.00 77.56 78 ASP A CA 1
ATOM 632 C C . ASP A 1 78 ? 12.540 1.141 4.507 1.00 77.56 78 ASP A C 1
ATOM 634 O O . ASP A 1 78 ? 13.607 0.610 4.805 1.00 77.56 78 ASP A O 1
ATOM 638 N N . GLU A 1 79 ? 12.324 2.451 4.641 1.00 79.75 79 GLU A N 1
ATOM 639 C CA . GLU A 1 79 ? 13.320 3.397 5.157 1.00 79.75 79 GLU A CA 1
ATOM 640 C C . GLU A 1 79 ? 13.492 3.302 6.676 1.00 79.75 79 GLU A C 1
ATOM 642 O O . GLU A 1 79 ? 14.610 3.413 7.169 1.00 79.75 79 GLU A O 1
ATOM 647 N N . LEU A 1 80 ? 12.401 3.066 7.409 1.00 80.19 80 LEU A N 1
ATOM 648 C CA . LEU A 1 80 ? 12.376 3.125 8.871 1.00 80.19 80 LEU A CA 1
ATOM 649 C C . LEU A 1 80 ? 12.256 1.751 9.545 1.00 80.19 80 LEU A C 1
ATOM 651 O O . LEU A 1 80 ? 12.110 1.677 10.764 1.00 80.19 80 LEU A O 1
ATOM 655 N N . TYR A 1 81 ? 12.282 0.649 8.786 1.00 82.25 81 TYR A N 1
ATOM 656 C CA . TYR A 1 81 ? 12.003 -0.683 9.333 1.00 82.25 81 TYR A CA 1
ATOM 657 C C . TYR A 1 81 ? 12.976 -1.085 10.442 1.00 82.25 81 TYR A C 1
ATOM 659 O O . TYR A 1 81 ? 12.540 -1.604 11.468 1.00 82.25 81 TYR A O 1
ATOM 667 N N . ASP A 1 82 ? 14.274 -0.843 10.248 1.00 84.50 82 ASP A N 1
ATOM 668 C CA . ASP A 1 82 ? 15.302 -1.221 11.222 1.00 84.50 82 ASP A CA 1
ATOM 669 C C . ASP A 1 82 ? 15.150 -0.413 12.522 1.00 84.50 82 ASP A C 1
ATOM 671 O O . ASP A 1 82 ? 15.134 -0.990 13.607 1.00 84.50 82 ASP A O 1
ATOM 675 N N . GLU A 1 83 ? 14.903 0.896 12.420 1.00 85.62 83 GLU A N 1
ATOM 676 C CA . GLU A 1 83 ? 14.630 1.761 13.578 1.00 85.62 83 GLU A CA 1
ATOM 677 C C . GLU A 1 83 ? 13.337 1.355 14.303 1.00 85.62 83 GLU A C 1
ATOM 679 O O . GLU A 1 83 ? 13.282 1.290 15.533 1.00 85.62 83 GLU A O 1
ATOM 684 N N . PHE A 1 84 ? 12.298 0.999 13.542 1.00 84.25 84 PHE A N 1
ATOM 685 C CA . PHE A 1 84 ? 11.062 0.454 14.091 1.00 84.25 84 PHE A CA 1
ATOM 686 C C . PHE A 1 84 ? 11.301 -0.862 14.842 1.00 84.25 84 PHE A C 1
ATOM 688 O O . PHE A 1 84 ? 10.668 -1.103 15.871 1.00 84.25 84 PHE A O 1
ATOM 695 N N . LEU A 1 85 ? 12.179 -1.741 14.346 1.00 84.12 85 LEU A N 1
ATOM 696 C CA . LEU A 1 85 ? 12.487 -3.002 15.019 1.00 84.12 85 LEU A CA 1
ATOM 697 C C . LEU A 1 85 ? 13.166 -2.787 16.375 1.00 84.12 85 LEU A C 1
ATOM 699 O O . LEU A 1 85 ? 12.870 -3.556 17.297 1.00 84.12 85 LEU A O 1
ATOM 703 N N . ASP A 1 86 ? 14.006 -1.758 16.489 1.00 86.44 86 ASP A N 1
ATOM 704 C CA . ASP A 1 86 ? 14.740 -1.417 17.708 1.00 86.44 86 ASP A CA 1
ATOM 705 C C . ASP A 1 86 ? 13.833 -0.820 18.799 1.00 86.44 86 ASP A C 1
ATOM 707 O O . ASP A 1 86 ? 14.011 -1.143 19.976 1.00 86.44 86 ASP A O 1
ATOM 711 N N . ASP A 1 87 ? 12.811 -0.034 18.431 1.00 84.19 87 ASP A N 1
ATOM 712 C CA . ASP A 1 87 ? 11.908 0.624 19.391 1.00 84.19 87 ASP A CA 1
ATOM 713 C C . ASP A 1 87 ? 10.408 0.485 19.067 1.00 84.19 87 ASP A C 1
ATOM 715 O O . ASP A 1 87 ? 9.636 1.438 19.077 1.00 84.19 87 ASP A O 1
ATOM 719 N N . LYS A 1 88 ? 9.926 -0.737 18.822 1.00 77.50 88 LYS A N 1
ATOM 720 C CA . LYS A 1 88 ? 8.526 -0.987 18.400 1.00 77.50 88 LYS A CA 1
ATOM 721 C C . LYS A 1 88 ? 7.431 -0.302 19.229 1.00 77.50 88 LYS A C 1
ATOM 723 O O . LYS A 1 88 ? 6.326 -0.125 18.723 1.00 77.50 88 LYS A O 1
ATOM 728 N N . LYS A 1 89 ? 7.654 -0.054 20.525 1.00 71.69 89 LYS A N 1
ATOM 729 C CA . LYS A 1 89 ? 6.611 0.465 21.428 1.00 71.69 89 LYS A CA 1
ATOM 730 C C . LYS A 1 89 ? 6.488 1.978 21.354 1.00 71.69 89 LYS A C 1
ATOM 732 O O . LYS A 1 89 ? 5.355 2.463 21.350 1.00 71.69 89 LYS A O 1
ATOM 737 N N . ASP A 1 90 ? 7.621 2.669 21.299 1.00 72.00 90 ASP A N 1
ATOM 738 C CA . ASP A 1 90 ? 7.669 4.125 21.350 1.00 72.00 90 ASP A CA 1
ATOM 739 C C . ASP A 1 90 ? 7.957 4.738 19.966 1.00 72.00 90 ASP A C 1
ATOM 741 O O . ASP A 1 90 ? 7.755 5.940 19.786 1.00 72.00 90 ASP A O 1
ATOM 745 N N . PHE A 1 91 ? 8.282 3.912 18.958 1.00 76.81 91 PHE A N 1
ATOM 746 C CA . PHE A 1 91 ? 8.475 4.343 17.575 1.00 76.81 91 PHE A CA 1
ATOM 747 C C . PHE A 1 91 ? 7.234 5.049 17.023 1.00 76.81 91 PHE A C 1
ATOM 749 O O . PHE A 1 91 ? 6.124 4.504 16.977 1.00 76.81 91 PHE A O 1
ATOM 756 N N . GLN A 1 92 ? 7.446 6.275 16.556 1.00 71.88 92 GLN A N 1
ATOM 757 C CA . GLN A 1 92 ? 6.458 7.072 15.852 1.00 71.88 92 GLN A CA 1
ATOM 758 C C . GLN A 1 92 ? 6.948 7.279 14.427 1.00 71.88 92 GLN A C 1
ATOM 760 O O . GLN A 1 92 ? 8.000 7.868 14.213 1.00 71.88 92 GLN A O 1
ATOM 765 N N . PHE A 1 93 ? 6.163 6.834 13.450 1.00 72.06 93 PHE A N 1
ATOM 766 C CA . PHE A 1 93 ? 6.395 7.212 12.059 1.00 72.06 93 PHE A CA 1
ATOM 767 C C . PHE A 1 93 ? 6.238 8.734 11.932 1.00 72.06 93 PHE A C 1
ATOM 769 O O . PHE A 1 93 ? 5.157 9.262 12.214 1.00 72.06 93 PHE A O 1
ATOM 776 N N . GLU A 1 94 ? 7.328 9.429 11.586 1.00 63.75 94 GLU A N 1
ATOM 777 C CA . GLU A 1 94 ? 7.412 10.894 11.621 1.0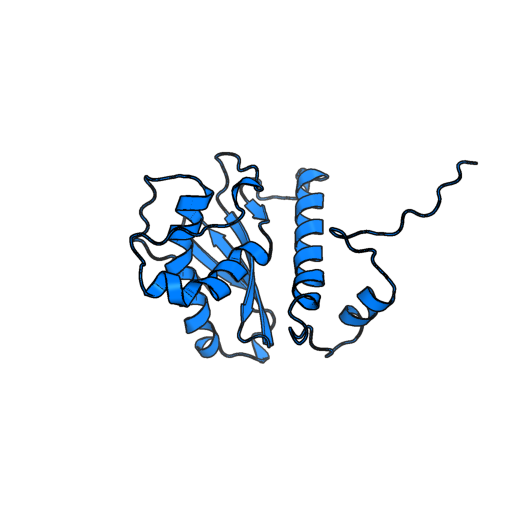0 63.75 94 GLU A CA 1
ATOM 778 C C . GLU A 1 94 ? 6.690 11.582 10.451 1.00 63.75 94 GLU A C 1
ATOM 780 O O . GLU A 1 94 ? 6.358 12.766 10.565 1.00 63.75 94 GLU A O 1
ATOM 785 N N . THR A 1 95 ? 6.427 10.916 9.316 1.00 56.56 95 THR A N 1
ATOM 786 C CA . THR A 1 95 ? 6.090 11.672 8.099 1.00 56.56 95 THR A CA 1
ATOM 787 C C . THR A 1 95 ? 4.603 11.738 7.720 1.00 56.56 95 THR A C 1
ATOM 789 O O . THR A 1 95 ? 3.846 10.776 7.690 1.00 56.56 95 THR A O 1
ATOM 792 N N . GLY A 1 96 ? 4.183 12.947 7.326 1.00 52.47 96 GLY A N 1
ATOM 793 C CA . GLY A 1 96 ? 3.524 13.188 6.037 1.00 52.47 96 GLY A CA 1
ATOM 794 C C . GLY A 1 96 ? 2.078 12.730 5.831 1.00 52.47 96 GLY A C 1
ATOM 795 O O . GLY A 1 96 ? 1.567 12.919 4.723 1.00 52.47 96 GLY A O 1
ATOM 796 N N . PHE A 1 97 ? 1.408 12.156 6.828 1.00 54.41 97 PHE A N 1
ATOM 797 C CA . PHE A 1 97 ? 0.037 11.652 6.683 1.00 54.41 97 PHE A CA 1
ATOM 798 C C . PHE A 1 97 ? -1.061 12.705 6.816 1.00 54.41 97 PHE A C 1
ATOM 800 O O . PHE A 1 97 ? -2.147 12.511 6.274 1.00 54.41 97 PHE A O 1
ATOM 807 N N . ASP A 1 98 ? -0.762 13.857 7.420 1.00 55.59 98 ASP A N 1
ATOM 808 C CA . ASP A 1 98 ? -1.708 14.975 7.551 1.00 55.59 98 ASP A CA 1
ATOM 809 C C . ASP A 1 98 ? -2.204 15.515 6.195 1.00 55.59 98 ASP A C 1
ATOM 811 O O . ASP A 1 98 ? -3.213 16.215 6.130 1.00 55.59 98 ASP A O 1
ATOM 815 N N . LYS A 1 99 ? -1.514 15.186 5.092 1.00 60.00 99 LYS A N 1
ATOM 816 C CA . LYS A 1 99 ? -1.914 15.563 3.726 1.00 60.00 99 LYS A CA 1
ATOM 817 C C . LYS A 1 99 ? -3.087 14.745 3.180 1.00 60.00 99 LYS A C 1
ATOM 819 O O . LYS A 1 99 ? -3.707 15.158 2.201 1.00 60.00 99 LYS A O 1
ATOM 824 N N . TYR A 1 100 ? -3.367 13.576 3.756 1.00 62.47 100 TYR A N 1
ATOM 825 C CA . TYR A 1 100 ? -4.523 12.780 3.369 1.00 62.47 100 TYR A CA 1
ATOM 826 C C . TYR A 1 100 ? -5.713 13.287 4.180 1.00 62.47 100 TYR A C 1
ATOM 828 O O . TYR A 1 100 ? -5.772 13.128 5.395 1.00 62.47 100 TYR A O 1
ATOM 836 N N . ASN A 1 101 ? -6.649 13.951 3.506 1.00 55.59 101 ASN A N 1
ATOM 837 C CA . ASN A 1 101 ? -7.861 14.453 4.138 1.00 55.59 101 ASN A CA 1
ATOM 838 C C . ASN A 1 101 ? -8.802 13.260 4.374 1.00 55.59 101 ASN A C 1
ATOM 840 O O . ASN A 1 101 ? -9.567 12.875 3.490 1.00 55.59 101 ASN A O 1
ATOM 844 N N . ILE A 1 102 ? -8.644 12.584 5.512 1.00 60.22 102 ILE A N 1
ATOM 845 C CA . ILE A 1 102 ? -9.330 11.319 5.790 1.00 60.22 102 ILE A CA 1
ATOM 846 C C . ILE A 1 102 ? -10.723 11.613 6.344 1.00 60.22 102 ILE A C 1
ATOM 848 O O . ILE A 1 102 ? -10.882 12.121 7.455 1.00 60.22 102 ILE A O 1
ATOM 852 N N . GLU A 1 103 ? -11.748 11.240 5.586 1.00 58.78 103 GLU A N 1
ATOM 853 C CA . GLU A 1 103 ? -13.097 11.095 6.124 1.00 58.78 103 GLU A CA 1
ATOM 854 C C . GLU A 1 103 ? -13.169 9.835 7.002 1.00 58.78 103 GLU A C 1
ATOM 856 O O . GLU A 1 103 ? -12.530 8.825 6.710 1.00 58.78 103 GLU A O 1
ATOM 861 N N . LYS A 1 104 ? -13.979 9.855 8.068 1.00 61.06 104 LYS A N 1
ATOM 862 C CA . LYS A 1 104 ? -14.074 8.782 9.087 1.00 61.06 104 LYS A CA 1
ATOM 863 C C . LYS A 1 104 ? -14.517 7.392 8.576 1.00 61.06 104 LYS A C 1
ATOM 865 O O . LYS A 1 104 ? -14.650 6.480 9.381 1.00 61.06 104 LYS A O 1
ATOM 870 N N . ASN A 1 105 ? -14.730 7.214 7.272 1.00 75.81 105 ASN A N 1
ATOM 871 C CA . ASN A 1 105 ? -15.343 6.023 6.675 1.00 75.81 105 ASN A CA 1
ATOM 872 C C . ASN A 1 105 ? -14.417 5.270 5.698 1.00 75.81 105 ASN A C 1
ATOM 874 O O . ASN A 1 105 ? -14.905 4.545 4.830 1.00 75.81 105 ASN A O 1
ATOM 878 N N . ILE A 1 106 ? -13.095 5.455 5.780 1.00 83.19 106 ILE A N 1
ATOM 879 C CA . ILE A 1 106 ? -12.152 4.687 4.956 1.00 83.19 106 ILE A CA 1
ATOM 880 C C . ILE A 1 106 ? -11.972 3.279 5.535 1.00 83.19 106 ILE A C 1
ATOM 882 O O . ILE A 1 106 ? -11.568 3.133 6.683 1.00 83.19 106 ILE A O 1
ATOM 886 N N . ASN A 1 107 ? -12.205 2.252 4.714 1.00 87.56 107 ASN A N 1
ATOM 887 C CA . ASN A 1 107 ? -12.015 0.839 5.062 1.00 87.56 107 ASN A CA 1
ATOM 888 C C . ASN A 1 107 ? -10.906 0.166 4.245 1.00 87.56 107 ASN A C 1
ATOM 890 O O . ASN A 1 107 ? -10.460 -0.925 4.609 1.00 87.56 107 ASN A O 1
ATOM 894 N N . PHE A 1 108 ? -10.469 0.781 3.141 1.00 88.56 108 PHE A N 1
ATOM 895 C CA . PHE A 1 108 ? -9.470 0.199 2.248 1.00 88.56 108 PHE A CA 1
ATOM 896 C C . PHE A 1 108 ? -8.376 1.194 1.878 1.00 88.56 108 PHE A C 1
ATOM 898 O O . PHE A 1 108 ? -8.678 2.332 1.526 1.00 88.56 108 PHE A O 1
ATOM 905 N N . PHE A 1 109 ? -7.126 0.735 1.853 1.00 88.19 109 PHE A N 1
ATOM 906 C CA . PHE A 1 109 ? -6.006 1.467 1.266 1.00 88.19 109 PHE A CA 1
ATOM 907 C C . PHE A 1 109 ? -5.486 0.762 0.019 1.00 88.19 109 PHE A C 1
ATOM 909 O O . PHE A 1 109 ? -5.183 -0.431 0.065 1.00 88.19 109 PHE A O 1
ATOM 916 N N . TYR A 1 110 ? -5.357 1.514 -1.075 1.00 89.38 110 TYR A N 1
ATOM 917 C CA . TYR A 1 110 ? -4.686 1.082 -2.299 1.00 89.38 110 TYR A CA 1
ATOM 918 C C . TYR A 1 110 ? -3.277 1.671 -2.367 1.00 89.38 110 TYR A C 1
ATOM 920 O O . TYR A 1 110 ? -3.105 2.894 -2.394 1.00 89.38 110 TYR A O 1
ATOM 928 N N . SER A 1 111 ? -2.281 0.791 -2.433 1.00 88.06 111 SER A N 1
ATOM 929 C CA . SER A 1 111 ? -0.861 1.138 -2.523 1.00 88.06 111 SER A CA 1
ATOM 930 C C . SER A 1 111 ? -0.106 0.117 -3.387 1.00 88.06 111 SER A C 1
ATOM 932 O O . SER A 1 111 ? -0.710 -0.790 -3.966 1.00 88.06 111 SER A O 1
ATOM 934 N N . ALA A 1 112 ? 1.206 0.281 -3.526 1.00 86.81 112 ALA A N 1
ATOM 935 C CA . ALA A 1 112 ? 2.089 -0.691 -4.152 1.00 86.81 112 ALA A CA 1
ATOM 936 C C . ALA A 1 112 ? 3.461 -0.694 -3.471 1.00 86.81 112 ALA A C 1
ATOM 938 O O . ALA A 1 112 ? 3.920 0.348 -3.011 1.00 86.81 112 ALA A O 1
ATOM 939 N N . ILE A 1 113 ? 4.115 -1.855 -3.463 1.00 80.44 113 ILE A N 1
ATOM 940 C CA . ILE A 1 113 ? 5.463 -2.050 -2.907 1.00 80.44 113 ILE A CA 1
ATOM 941 C C . ILE A 1 113 ? 6.430 -2.517 -3.982 1.00 80.44 113 ILE A C 1
ATOM 943 O O . ILE A 1 113 ? 6.071 -3.331 -4.839 1.00 80.44 113 ILE A O 1
ATOM 947 N N . ALA A 1 114 ? 7.664 -2.025 -3.919 1.00 78.44 114 ALA A N 1
ATOM 948 C CA . ALA A 1 114 ? 8.758 -2.504 -4.749 1.00 78.44 114 ALA A CA 1
ATOM 949 C C . ALA A 1 114 ? 9.513 -3.603 -3.998 1.00 78.44 114 ALA A C 1
ATOM 951 O O . ALA A 1 114 ? 10.291 -3.329 -3.092 1.00 78.44 114 ALA A O 1
ATOM 952 N N . VAL A 1 115 ? 9.332 -4.863 -4.394 1.00 74.50 115 VAL A N 1
ATOM 953 C CA . VAL A 1 115 ? 10.004 -5.975 -3.718 1.00 74.50 115 VAL A CA 1
ATOM 954 C C . VAL A 1 115 ? 11.375 -6.232 -4.324 1.00 74.50 115 VAL A C 1
ATOM 956 O O . VAL A 1 115 ? 11.509 -6.459 -5.534 1.00 74.50 115 VAL A O 1
ATOM 959 N N . ALA A 1 116 ? 12.395 -6.218 -3.459 1.00 69.00 116 ALA A N 1
ATOM 960 C CA . ALA A 1 116 ? 13.795 -6.472 -3.805 1.00 69.00 116 ALA A CA 1
ATOM 961 C C . ALA A 1 116 ? 14.279 -5.656 -5.021 1.00 69.00 116 ALA A C 1
ATOM 963 O O . ALA A 1 116 ? 15.089 -6.147 -5.809 1.00 69.00 116 ALA A O 1
ATOM 964 N N . GLU A 1 117 ? 13.707 -4.461 -5.220 1.00 66.75 117 GLU A N 1
ATOM 965 C CA . GLU A 1 117 ? 13.952 -3.554 -6.354 1.00 66.75 117 GLU A CA 1
ATOM 966 C C . GLU A 1 117 ? 13.730 -4.172 -7.749 1.00 66.75 117 GLU A C 1
ATOM 968 O O . GLU A 1 117 ? 14.215 -3.664 -8.765 1.00 66.75 117 GLU A O 1
ATOM 973 N N . LYS A 1 118 ? 13.013 -5.299 -7.819 1.00 65.44 118 LYS A N 1
ATOM 974 C CA . LYS A 1 118 ? 12.896 -6.112 -9.037 1.00 65.44 118 LYS A CA 1
ATOM 975 C C . LYS A 1 118 ? 11.494 -6.119 -9.627 1.00 65.44 118 LYS A C 1
ATOM 977 O O . LYS A 1 118 ? 11.371 -6.290 -10.839 1.00 65.44 118 LYS A O 1
ATOM 982 N N . TYR A 1 119 ? 10.456 -5.984 -8.808 1.00 74.75 119 TYR A N 1
ATOM 983 C CA . TYR A 1 119 ? 9.071 -5.994 -9.271 1.00 74.75 119 TYR A CA 1
ATOM 984 C C . TYR A 1 119 ? 8.137 -5.310 -8.274 1.00 74.75 119 TYR A C 1
ATOM 986 O O . TYR A 1 119 ? 8.437 -5.207 -7.087 1.00 74.75 119 TYR A O 1
ATOM 994 N N . TRP A 1 120 ? 7.001 -4.848 -8.790 1.00 78.94 120 TRP A N 1
ATOM 995 C CA . TRP A 1 120 ? 5.964 -4.174 -8.022 1.00 78.94 120 TRP A CA 1
ATOM 996 C C . TRP A 1 120 ? 4.860 -5.153 -7.637 1.00 78.94 120 TRP A C 1
ATOM 998 O O . TRP A 1 120 ? 4.394 -5.922 -8.481 1.00 78.94 120 TRP A O 1
ATOM 1008 N N . LEU A 1 121 ? 4.416 -5.093 -6.386 1.00 83.31 121 LEU A N 1
ATOM 1009 C CA . LEU A 1 121 ? 3.173 -5.715 -5.948 1.00 83.31 121 LEU A CA 1
ATOM 1010 C C . LEU A 1 121 ? 2.136 -4.630 -5.711 1.00 83.31 121 LEU A C 1
ATOM 1012 O O . LEU A 1 121 ? 2.398 -3.684 -4.972 1.00 83.31 121 LEU A O 1
ATOM 1016 N N . GLY A 1 122 ? 0.950 -4.787 -6.296 1.00 87.56 122 GLY A N 1
ATOM 1017 C CA . GLY A 1 122 ? -0.209 -4.018 -5.851 1.00 87.56 122 GLY A CA 1
ATOM 1018 C C . GLY A 1 122 ? -0.618 -4.488 -4.459 1.00 87.56 122 GLY A C 1
ATOM 1019 O O . GLY A 1 122 ? -0.606 -5.687 -4.192 1.00 87.56 122 GLY A O 1
ATOM 1020 N N . VAL A 1 123 ? -0.972 -3.567 -3.570 1.00 87.88 123 VAL A N 1
ATOM 1021 C CA . VAL A 1 123 ? -1.335 -3.872 -2.184 1.00 87.88 123 VAL A CA 1
ATOM 1022 C C . VAL A 1 123 ? -2.689 -3.262 -1.865 1.00 87.88 123 VAL A C 1
ATOM 1024 O O . VAL A 1 123 ? -2.934 -2.079 -2.112 1.00 87.88 123 VAL A O 1
ATOM 1027 N N . VAL A 1 124 ? -3.564 -4.085 -1.294 1.00 90.06 124 VAL A N 1
ATOM 1028 C CA . VAL A 1 124 ? -4.843 -3.665 -0.729 1.00 90.06 124 VAL A CA 1
ATOM 1029 C C . VAL A 1 124 ? -4.843 -3.977 0.750 1.00 90.06 124 VAL A C 1
ATOM 1031 O O . VAL A 1 124 ? -4.822 -5.144 1.138 1.00 90.06 124 VAL A O 1
ATOM 1034 N N . VAL A 1 125 ? -4.904 -2.939 1.575 1.00 87.50 125 VAL A N 1
ATOM 1035 C CA . VAL A 1 125 ? -5.086 -3.085 3.019 1.00 87.50 125 VAL A CA 1
ATOM 1036 C C . VAL A 1 125 ? -6.564 -2.915 3.326 1.00 87.50 125 VAL A C 1
ATOM 1038 O O . VAL A 1 125 ? -7.135 -1.877 3.020 1.00 87.50 125 VAL A O 1
ATOM 1041 N N . ASN A 1 126 ? -7.189 -3.924 3.921 1.00 88.62 126 ASN A N 1
ATOM 1042 C CA . ASN A 1 126 ? -8.546 -3.855 4.448 1.00 88.62 126 ASN A CA 1
ATOM 1043 C C . ASN A 1 126 ? -8.473 -3.669 5.967 1.00 88.62 126 ASN A C 1
ATOM 1045 O O . ASN A 1 126 ? -8.016 -4.565 6.682 1.00 88.62 126 ASN A O 1
ATOM 1049 N N . LEU A 1 127 ? -8.927 -2.511 6.438 1.00 84.12 127 LEU A N 1
ATOM 1050 C CA . LEU A 1 127 ? -8.842 -2.086 7.836 1.00 84.12 127 LEU A CA 1
ATOM 1051 C C . LEU A 1 127 ? -9.839 -2.822 8.721 1.00 84.12 127 LEU A C 1
ATOM 1053 O O . LEU A 1 127 ? -9.480 -3.287 9.799 1.00 84.12 127 LEU A O 1
ATOM 1057 N N . GLU A 1 128 ? -11.063 -2.999 8.231 1.00 83.94 128 GLU A N 1
ATOM 1058 C CA . GLU A 1 128 ? -12.133 -3.696 8.945 1.00 83.94 128 GLU A CA 1
ATOM 1059 C C . GLU A 1 128 ? -11.764 -5.164 9.192 1.00 83.94 128 GLU A C 1
ATOM 1061 O O . GLU A 1 128 ? -11.830 -5.665 10.313 1.00 83.94 128 GLU A O 1
ATOM 1066 N N . LYS A 1 129 ? -11.303 -5.855 8.144 1.00 85.69 129 LYS A N 1
ATOM 1067 C CA . LYS A 1 129 ? -10.902 -7.267 8.218 1.00 85.69 129 LYS A CA 1
ATOM 1068 C C . LYS A 1 129 ? -9.489 -7.467 8.753 1.00 85.69 129 LYS A C 1
ATOM 1070 O O . LYS A 1 129 ? -9.078 -8.619 8.901 1.00 85.69 129 LYS A O 1
ATOM 1075 N N . ARG A 1 130 ? -8.746 -6.378 8.984 1.00 81.56 130 ARG A N 1
ATOM 1076 C CA . ARG A 1 130 ? -7.316 -6.381 9.323 1.00 81.56 130 ARG A CA 1
ATOM 1077 C C . ARG A 1 130 ? -6.561 -7.348 8.419 1.00 81.56 130 ARG A C 1
ATOM 1079 O O . ARG A 1 130 ? -6.017 -8.353 8.869 1.00 81.56 130 ARG A O 1
ATOM 1086 N N . SER A 1 131 ? -6.617 -7.103 7.113 1.00 85.31 131 SER A N 1
ATOM 1087 C CA . SER A 1 131 ? -5.970 -7.980 6.137 1.00 85.31 131 SER A CA 1
ATOM 1088 C C . SER A 1 131 ? -5.271 -7.249 5.003 1.00 85.31 131 SER A C 1
ATOM 1090 O O . SER A 1 131 ? -5.650 -6.134 4.655 1.00 85.31 131 SER A O 1
ATOM 1092 N N . ILE A 1 132 ? -4.248 -7.886 4.444 1.00 85.38 132 ILE A N 1
ATOM 1093 C CA . ILE A 1 132 ? -3.475 -7.388 3.309 1.00 85.38 132 ILE A CA 1
ATOM 1094 C C . ILE A 1 132 ? -3.663 -8.373 2.167 1.00 85.38 132 ILE A C 1
ATOM 1096 O O . ILE A 1 132 ? -3.441 -9.568 2.336 1.00 85.38 132 ILE A O 1
ATOM 1100 N N . THR A 1 133 ? -4.086 -7.870 1.013 1.00 87.38 133 THR A N 1
ATOM 1101 C CA . THR A 1 133 ? -4.132 -8.627 -0.239 1.00 87.38 133 THR A CA 1
ATOM 1102 C C . THR A 1 133 ? -3.065 -8.094 -1.175 1.00 87.38 133 THR A C 1
ATOM 1104 O O . THR A 1 133 ? -3.010 -6.884 -1.414 1.00 87.38 133 THR A O 1
ATOM 1107 N N . THR A 1 134 ? -2.222 -8.980 -1.702 1.00 85.56 134 THR A N 1
ATOM 1108 C CA . THR A 1 134 ? -1.184 -8.600 -2.666 1.00 85.56 134 THR A CA 1
ATOM 1109 C C . THR A 1 134 ? -1.531 -9.081 -4.070 1.00 85.56 134 THR A C 1
ATOM 1111 O O . THR A 1 134 ? -2.031 -10.183 -4.265 1.00 85.56 134 THR A O 1
ATOM 1114 N N . PHE A 1 135 ? -1.269 -8.239 -5.066 1.00 84.81 135 PHE A N 1
ATOM 1115 C CA . PHE A 1 135 ? -1.500 -8.522 -6.477 1.00 84.81 135 PHE A CA 1
ATOM 1116 C C . PHE A 1 135 ? -0.146 -8.682 -7.162 1.00 84.81 135 PHE A C 1
ATOM 1118 O O . PHE A 1 135 ? 0.527 -7.696 -7.479 1.00 84.81 135 PHE A O 1
ATOM 1125 N N . ASN A 1 136 ? 0.264 -9.936 -7.368 1.00 80.31 136 ASN A N 1
ATOM 1126 C CA . ASN A 1 136 ? 1.522 -10.270 -8.027 1.00 80.31 136 ASN A CA 1
ATOM 1127 C C . ASN A 1 136 ? 1.325 -10.517 -9.529 1.00 80.31 136 ASN A C 1
ATOM 1129 O O . ASN A 1 136 ? 1.149 -11.650 -9.977 1.00 80.31 136 ASN A O 1
ATOM 1133 N N . CYS A 1 137 ? 1.444 -9.460 -10.331 1.00 73.94 137 CYS A N 1
ATOM 1134 C CA . CYS A 1 137 ? 1.430 -9.572 -11.795 1.00 73.94 137 CYS A CA 1
ATOM 1135 C C . CYS A 1 137 ? 2.700 -10.239 -12.366 1.00 73.94 137 CYS A C 1
ATOM 1137 O O . CYS A 1 137 ? 2.764 -10.528 -13.559 1.00 73.94 137 CYS A O 1
ATOM 1139 N N . ALA A 1 138 ? 3.713 -10.494 -11.530 1.00 67.38 138 ALA A N 1
ATOM 1140 C CA . ALA A 1 138 ? 4.968 -11.153 -11.879 1.00 67.38 138 ALA A CA 1
ATOM 1141 C C . ALA A 1 138 ? 5.054 -12.596 -11.344 1.00 67.38 138 ALA A C 1
ATOM 1143 O O . ALA A 1 138 ? 6.157 -13.126 -11.222 1.00 67.38 138 ALA A O 1
ATOM 1144 N N . ALA A 1 139 ? 3.921 -13.257 -11.066 1.00 62.31 139 ALA A N 1
ATOM 1145 C CA . ALA A 1 139 ? 3.860 -14.596 -10.462 1.00 62.31 139 ALA A CA 1
ATOM 1146 C C . ALA A 1 139 ? 4.681 -15.686 -11.190 1.00 62.31 139 ALA A C 1
ATOM 1148 O O . ALA A 1 139 ? 5.063 -16.679 -10.581 1.00 62.31 139 ALA A O 1
ATOM 1149 N N . MET A 1 140 ? 5.009 -15.495 -12.473 1.00 59.84 140 MET A N 1
ATOM 1150 C CA . MET A 1 140 ? 5.904 -16.390 -13.226 1.00 59.84 140 MET A CA 1
ATOM 1151 C C . MET A 1 140 ? 7.405 -16.190 -12.937 1.00 59.84 140 MET A C 1
ATOM 1153 O O . MET A 1 140 ? 8.207 -17.048 -13.290 1.00 59.84 140 MET A O 1
ATOM 1157 N N . LYS A 1 141 ? 7.814 -15.058 -12.347 1.00 59.06 141 LYS A N 1
ATOM 1158 C CA . LYS A 1 141 ? 9.223 -14.673 -12.124 1.00 59.06 141 LYS A CA 1
ATOM 1159 C C . LYS A 1 141 ? 9.659 -14.719 -10.659 1.00 59.06 141 LYS A C 1
ATOM 1161 O O . LYS A 1 141 ? 10.859 -14.739 -10.397 1.00 59.06 141 LYS A O 1
ATOM 1166 N N . SER A 1 142 ? 8.723 -14.727 -9.718 1.00 60.09 142 SER A N 1
ATOM 1167 C CA . SER A 1 142 ? 9.001 -14.826 -8.286 1.00 60.09 142 SER A CA 1
ATOM 1168 C C . SER A 1 142 ? 8.080 -15.850 -7.641 1.00 60.09 142 SER A C 1
ATOM 1170 O O . SER A 1 142 ? 6.871 -15.856 -7.863 1.00 60.09 142 SER A O 1
ATOM 1172 N N . THR A 1 143 ? 8.660 -16.739 -6.835 1.00 63.19 143 THR A N 1
ATOM 1173 C CA . THR A 1 143 ? 7.869 -17.687 -6.055 1.00 63.19 143 THR A CA 1
ATOM 1174 C C . THR A 1 143 ? 7.258 -16.967 -4.865 1.00 63.19 143 THR A C 1
ATOM 1176 O O . THR A 1 143 ? 7.877 -16.089 -4.261 1.00 63.19 143 THR A O 1
ATOM 1179 N N . TYR A 1 144 ? 6.055 -17.383 -4.486 1.00 63.50 144 TYR A N 1
ATOM 1180 C CA . TYR A 1 144 ? 5.370 -16.888 -3.297 1.00 63.50 144 TYR A CA 1
ATOM 1181 C C . TYR A 1 144 ? 6.269 -16.904 -2.044 1.00 63.50 144 TYR A C 1
ATOM 1183 O O . TYR A 1 144 ? 6.315 -15.930 -1.301 1.00 63.50 144 TYR A O 1
ATOM 1191 N N . ALA A 1 145 ? 7.087 -17.947 -1.871 1.00 68.94 145 ALA A N 1
ATOM 1192 C CA . ALA A 1 145 ? 8.035 -18.057 -0.761 1.00 68.94 145 ALA A CA 1
ATOM 1193 C C . ALA A 1 145 ? 9.037 -16.887 -0.679 1.00 68.94 145 ALA A C 1
ATOM 1195 O O . ALA A 1 145 ? 9.411 -16.484 0.418 1.00 68.94 145 ALA A O 1
ATOM 1196 N N . SER A 1 146 ? 9.442 -16.313 -1.818 1.00 70.88 146 SER A N 1
ATOM 1197 C CA . SER A 1 146 ? 10.352 -15.157 -1.850 1.00 70.88 146 SER A CA 1
ATOM 1198 C C . SER A 1 146 ? 9.685 -13.837 -1.441 1.00 70.88 146 SER A C 1
ATOM 1200 O O . SER A 1 146 ? 10.378 -12.883 -1.099 1.00 70.88 146 SER A O 1
ATOM 1202 N N . LEU A 1 147 ? 8.349 -13.787 -1.454 1.00 73.31 147 LEU A N 1
ATOM 1203 C CA . LEU A 1 147 ? 7.549 -12.608 -1.123 1.00 73.31 147 LEU A CA 1
ATOM 1204 C C . LEU A 1 147 ? 7.115 -12.543 0.333 1.00 73.31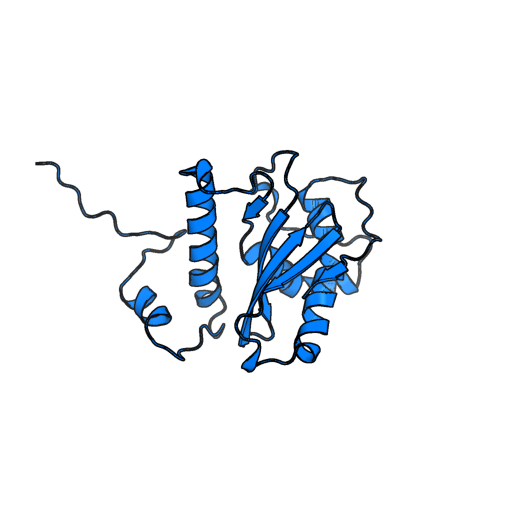 147 LEU A C 1
ATOM 1206 O O . LEU A 1 147 ? 6.987 -11.452 0.884 1.00 73.31 147 LEU A O 1
ATOM 1210 N N . VAL A 1 148 ? 6.916 -13.706 0.950 1.00 74.88 148 VAL A N 1
ATOM 1211 C CA . VAL A 1 148 ? 6.430 -13.835 2.328 1.00 74.88 148 VAL A CA 1
ATOM 1212 C C . VAL A 1 148 ? 7.199 -12.953 3.324 1.00 74.88 148 VAL A C 1
ATOM 1214 O O . VAL A 1 148 ? 6.530 -12.271 4.097 1.00 74.88 148 VAL A O 1
ATOM 1217 N N . PRO A 1 149 ? 8.548 -12.873 3.318 1.00 76.81 149 PRO A N 1
ATOM 1218 C CA . PRO A 1 149 ? 9.265 -12.034 4.283 1.00 76.81 149 PRO A CA 1
ATOM 1219 C C . PRO A 1 149 ? 8.908 -10.547 4.175 1.00 76.81 149 PRO A C 1
ATOM 1221 O O . PRO A 1 149 ? 8.683 -9.901 5.194 1.00 76.81 149 PRO A O 1
ATOM 1224 N N . TYR A 1 150 ? 8.786 -10.030 2.949 1.00 75.81 150 TYR A N 1
ATOM 1225 C CA . TYR A 1 150 ? 8.440 -8.631 2.698 1.00 75.81 150 TYR A CA 1
ATOM 1226 C C . TYR A 1 150 ? 7.007 -8.336 3.139 1.00 75.81 150 TYR A C 1
ATOM 1228 O O . TYR A 1 150 ? 6.770 -7.420 3.918 1.00 75.81 150 TYR A O 1
ATOM 1236 N N . VAL A 1 151 ? 6.042 -9.159 2.716 1.00 77.19 151 VAL A N 1
ATOM 1237 C CA . VAL A 1 151 ? 4.630 -8.959 3.085 1.00 77.19 151 VAL A CA 1
ATOM 1238 C C . VAL A 1 151 ? 4.423 -9.096 4.600 1.00 77.19 151 VAL A C 1
ATOM 1240 O O . VAL A 1 151 ? 3.643 -8.341 5.176 1.00 77.19 151 VAL A O 1
ATOM 1243 N N . ASN A 1 152 ? 5.164 -9.988 5.265 1.00 81.31 152 ASN A N 1
ATOM 1244 C CA . ASN A 1 152 ? 5.146 -10.124 6.723 1.00 81.31 152 ASN A CA 1
ATOM 1245 C C . ASN A 1 152 ? 5.700 -8.888 7.444 1.00 81.31 152 ASN A C 1
ATOM 1247 O O . ASN A 1 152 ? 5.125 -8.481 8.453 1.00 81.31 152 ASN A O 1
ATOM 1251 N N . ALA A 1 153 ? 6.787 -8.291 6.942 1.00 80.19 153 ALA A N 1
ATOM 1252 C CA . ALA A 1 153 ? 7.344 -7.057 7.497 1.00 80.19 153 ALA A CA 1
ATOM 1253 C C . ALA A 1 153 ? 6.303 -5.926 7.452 1.00 80.19 153 ALA A C 1
ATOM 1255 O O . ALA A 1 153 ? 5.986 -5.328 8.481 1.00 80.19 153 ALA A O 1
ATOM 1256 N N . TYR A 1 154 ? 5.656 -5.731 6.297 1.00 80.19 154 TYR A N 1
ATOM 1257 C CA . TYR A 1 154 ? 4.569 -4.759 6.165 1.00 80.19 154 TYR A CA 1
ATOM 1258 C C . TYR A 1 154 ? 3.378 -5.089 7.075 1.00 80.19 154 TYR A C 1
ATOM 1260 O O . TYR A 1 154 ? 2.838 -4.197 7.722 1.00 80.19 154 TYR A O 1
ATOM 1268 N N . ALA A 1 155 ? 2.981 -6.361 7.189 1.00 81.00 155 ALA A N 1
ATOM 1269 C CA . ALA A 1 155 ? 1.886 -6.779 8.068 1.00 81.00 155 ALA A CA 1
ATOM 1270 C C . ALA A 1 155 ? 2.148 -6.504 9.559 1.00 81.00 155 ALA A C 1
ATOM 1272 O O . ALA A 1 155 ? 1.193 -6.322 10.317 1.00 81.00 155 ALA A O 1
ATOM 1273 N N . MET A 1 156 ? 3.420 -6.471 9.971 1.00 82.88 156 MET A N 1
ATOM 1274 C CA . MET A 1 156 ? 3.835 -6.130 11.333 1.00 82.88 156 MET A CA 1
ATOM 1275 C C . MET A 1 156 ? 3.800 -4.619 11.589 1.00 82.88 156 MET A C 1
ATOM 1277 O O . MET A 1 156 ? 3.410 -4.199 12.675 1.00 82.88 156 MET A O 1
ATOM 1281 N N . VAL A 1 157 ? 4.195 -3.815 10.601 1.00 83.25 157 VAL A N 1
ATOM 1282 C CA . VAL A 1 157 ? 4.357 -2.358 10.742 1.00 83.25 157 VAL A CA 1
ATOM 1283 C C . VAL A 1 157 ? 3.049 -1.601 10.493 1.00 83.25 157 VAL A C 1
ATOM 1285 O O . VAL A 1 157 ? 2.748 -0.623 11.178 1.00 83.25 157 VAL A O 1
ATOM 1288 N N . LEU A 1 158 ? 2.222 -2.078 9.556 1.00 82.69 158 LEU A N 1
ATOM 1289 C CA . LEU A 1 158 ? 0.991 -1.406 9.133 1.00 82.69 158 LEU A CA 1
ATOM 1290 C C . LEU A 1 158 ? 0.041 -1.016 10.278 1.00 82.69 158 LEU A C 1
ATOM 1292 O O . LEU A 1 158 ? -0.457 0.106 10.229 1.00 82.69 158 LEU A O 1
ATOM 1296 N N . PRO A 1 159 ? -0.212 -1.835 11.322 1.00 81.94 159 PRO A N 1
ATOM 1297 C CA . PRO A 1 159 ? -1.047 -1.406 12.445 1.00 81.94 159 PRO A CA 1
ATOM 1298 C C . PRO A 1 159 ? -0.574 -0.102 13.103 1.00 81.94 159 PRO A C 1
ATOM 1300 O O . PRO A 1 159 ? -1.402 0.739 13.447 1.00 81.94 159 PRO A O 1
ATOM 130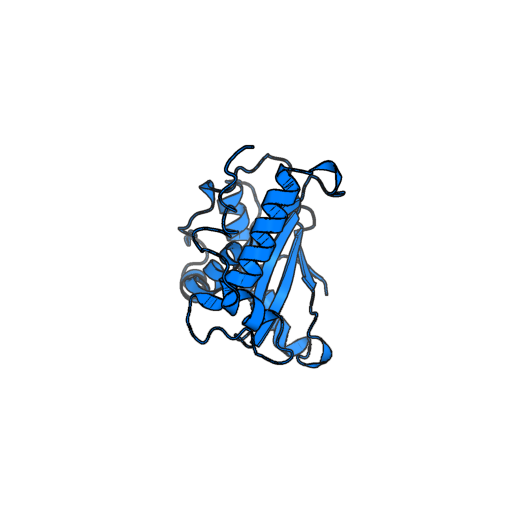3 N N . PHE A 1 160 ? 0.741 0.089 13.247 1.00 80.62 160 PHE A N 1
ATOM 1304 C CA . PHE A 1 160 ? 1.330 1.280 13.866 1.00 80.62 160 PHE A CA 1
ATOM 1305 C C . PHE A 1 160 ? 1.141 2.509 12.980 1.00 80.62 160 PHE A C 1
ATOM 1307 O O . PHE A 1 160 ? 0.657 3.542 13.440 1.00 80.62 160 PHE A O 1
ATOM 1314 N N . MET A 1 161 ? 1.427 2.369 11.686 1.00 79.44 161 MET A N 1
ATOM 1315 C CA . MET A 1 161 ? 1.221 3.451 10.725 1.00 79.44 161 MET A CA 1
ATOM 1316 C C . MET A 1 161 ? -0.246 3.835 10.593 1.00 79.44 161 MET A C 1
ATOM 1318 O O . MET A 1 161 ? -0.567 5.014 10.577 1.00 79.44 161 MET A O 1
ATOM 1322 N N . ILE A 1 162 ? -1.152 2.857 10.537 1.00 79.25 162 ILE A N 1
ATOM 1323 C CA . ILE A 1 162 ? -2.594 3.094 10.406 1.00 79.25 162 ILE A CA 1
ATOM 1324 C C . ILE A 1 162 ? -3.141 3.782 11.656 1.00 79.25 162 ILE A C 1
ATOM 1326 O O . ILE A 1 162 ? -3.944 4.706 11.539 1.00 79.25 162 ILE A O 1
ATOM 1330 N N . ARG A 1 163 ? -2.691 3.371 12.846 1.00 79.62 163 ARG A N 1
ATOM 1331 C CA . ARG A 1 163 ? -3.033 4.033 14.109 1.00 79.62 163 ARG A CA 1
ATOM 1332 C C . ARG A 1 163 ? -2.635 5.507 14.093 1.00 79.62 163 ARG A C 1
ATOM 1334 O O . ARG A 1 163 ? -3.460 6.354 14.436 1.00 79.62 163 ARG A O 1
ATOM 1341 N N . ASN A 1 164 ? -1.417 5.807 13.646 1.00 76.50 164 ASN A N 1
ATOM 1342 C CA . ASN A 1 164 ? -0.927 7.179 13.525 1.00 76.50 164 ASN A CA 1
ATOM 1343 C C . ASN A 1 164 ? -1.697 7.957 12.447 1.00 76.50 164 ASN A C 1
ATOM 1345 O O . ASN A 1 164 ? -2.161 9.069 12.694 1.00 76.50 164 ASN A O 1
ATOM 1349 N N . PHE A 1 165 ? -1.922 7.334 11.290 1.00 75.19 165 PHE A N 1
ATOM 1350 C CA . PHE A 1 165 ? -2.653 7.881 10.147 1.00 75.19 165 PHE A CA 1
ATOM 1351 C C . PHE A 1 165 ? -4.095 8.272 10.494 1.00 75.19 165 PHE A C 1
ATOM 1353 O O . PHE A 1 165 ? -4.529 9.383 10.203 1.00 75.19 165 PHE A O 1
ATOM 1360 N N . LEU A 1 166 ? -4.840 7.375 11.146 1.00 76.12 166 LEU A N 1
ATOM 1361 C CA . LEU A 1 166 ? -6.228 7.607 11.559 1.00 76.12 166 LEU A CA 1
ATOM 1362 C C . LEU A 1 166 ? -6.342 8.421 12.854 1.00 76.12 166 LEU A C 1
ATOM 1364 O O . LEU A 1 166 ? -7.451 8.793 13.238 1.00 76.12 166 LEU A O 1
ATOM 1368 N N . LYS A 1 167 ? -5.219 8.676 13.540 1.00 77.06 167 LYS A N 1
ATOM 1369 C CA . LYS A 1 167 ? -5.172 9.265 14.889 1.00 77.06 167 LYS A CA 1
ATOM 1370 C C . LYS A 1 167 ? -6.059 8.497 15.883 1.00 77.06 167 LYS A C 1
ATOM 1372 O O . LYS A 1 167 ? -6.619 9.076 16.813 1.00 77.06 167 LYS A O 1
ATOM 1377 N N . ASP A 1 168 ? -6.190 7.182 15.687 1.00 76.38 168 ASP A N 1
ATOM 1378 C CA . ASP A 1 168 ? -7.055 6.308 16.482 1.00 76.38 168 ASP A CA 1
ATOM 1379 C C . ASP A 1 168 ? -6.247 5.562 17.547 1.00 76.38 168 ASP A C 1
ATOM 1381 O O . ASP A 1 168 ? -5.811 4.423 17.371 1.00 76.38 168 ASP A O 1
ATOM 1385 N N . VAL A 1 169 ? -6.071 6.206 18.702 1.00 75.44 169 VAL A N 1
ATOM 1386 C CA . VAL A 1 169 ? -5.326 5.632 19.832 1.00 75.44 169 VAL A CA 1
ATOM 1387 C C . VAL A 1 169 ? -5.943 4.345 20.387 1.00 75.44 169 VAL A C 1
ATOM 1389 O O . VAL A 1 169 ? -5.224 3.614 21.073 1.00 75.44 169 VAL A O 1
ATOM 1392 N N . SER A 1 170 ? -7.222 4.073 20.091 1.00 76.50 170 SER A N 1
ATOM 1393 C CA . SER A 1 170 ? -7.962 2.889 20.544 1.00 76.50 170 SER A CA 1
ATOM 1394 C C . SER A 1 170 ? -7.735 1.655 19.669 1.00 76.50 170 SER A C 1
ATOM 1396 O O . SER A 1 170 ? -8.062 0.540 20.083 1.00 76.50 170 SER A O 1
ATOM 1398 N N . MET A 1 171 ? -7.139 1.833 18.484 1.00 76.62 171 MET A N 1
ATOM 1399 C CA . MET A 1 171 ? -6.820 0.737 17.581 1.00 76.62 171 MET A CA 1
ATOM 1400 C C . MET A 1 171 ? -5.845 -0.246 18.236 1.00 76.62 171 MET A C 1
ATOM 1402 O O . MET A 1 171 ? -4.726 0.103 18.619 1.00 76.62 171 MET A O 1
ATOM 1406 N N . ASP A 1 172 ? -6.264 -1.508 18.325 1.00 74.19 172 ASP A N 1
ATOM 1407 C CA . ASP A 1 172 ? -5.416 -2.586 18.822 1.00 74.19 172 ASP A CA 1
ATOM 1408 C C . ASP A 1 172 ? -4.364 -2.989 17.780 1.00 74.19 172 ASP A C 1
ATOM 1410 O O . ASP A 1 172 ? -4.641 -3.736 16.838 1.00 74.19 172 ASP A O 1
ATOM 1414 N N . ILE A 1 173 ? -3.144 -2.505 18.002 1.00 73.94 173 ILE A N 1
ATOM 1415 C CA . ILE A 1 173 ? -1.948 -2.770 17.193 1.00 73.94 173 ILE A CA 1
ATOM 1416 C C . ILE A 1 173 ? -1.367 -4.177 17.384 1.00 73.94 173 ILE A C 1
ATOM 1418 O O . ILE A 1 173 ? -0.492 -4.579 16.622 1.00 73.94 173 ILE A O 1
ATOM 1422 N N . LYS A 1 174 ? -1.827 -4.946 18.384 1.00 68.88 174 LYS A N 1
ATOM 1423 C CA . LYS A 1 174 ? -1.316 -6.305 18.645 1.00 68.88 174 LYS A CA 1
ATOM 1424 C C . LYS A 1 174 ? -1.895 -7.349 17.693 1.00 68.88 174 LYS A C 1
ATOM 1426 O O . LYS A 1 174 ? -1.401 -8.476 17.647 1.00 68.88 174 LYS A O 1
ATOM 1431 N N . LEU A 1 175 ? -2.945 -7.002 16.950 1.00 60.94 175 LEU A N 1
ATOM 1432 C CA . LEU A 1 175 ? -3.546 -7.887 15.962 1.00 60.94 175 LEU A CA 1
ATOM 1433 C C . LEU A 1 175 ? -2.821 -7.740 14.623 1.00 60.94 175 LEU A C 1
ATOM 1435 O O . LEU A 1 175 ? -2.946 -6.727 13.938 1.00 60.94 175 LEU A O 1
ATOM 1439 N N . TYR A 1 176 ? -2.094 -8.787 14.243 1.00 63.34 176 TYR A N 1
ATOM 1440 C CA . TYR A 1 176 ? -1.440 -8.880 12.943 1.00 63.34 176 TYR A CA 1
ATOM 1441 C C . TYR A 1 176 ? -2.459 -8.840 11.800 1.00 63.34 176 TYR A C 1
ATOM 1443 O O . TYR A 1 176 ? -3.527 -9.459 11.882 1.00 63.34 176 TYR A O 1
ATOM 1451 N N . PHE A 1 177 ? -2.106 -8.159 10.708 1.00 64.62 177 PHE A N 1
ATOM 1452 C CA . PHE A 1 177 ? -2.888 -8.234 9.480 1.00 64.62 177 PHE A CA 1
ATOM 1453 C C . PHE A 1 177 ? -2.808 -9.653 8.897 1.00 64.62 177 PHE A C 1
ATOM 1455 O O . PHE A 1 177 ? -1.719 -10.187 8.687 1.00 64.62 177 PHE A O 1
ATOM 1462 N N . LYS A 1 178 ? -3.958 -10.273 8.605 1.00 69.38 178 LYS A N 1
ATOM 1463 C CA . LYS A 1 178 ? -4.002 -11.543 7.864 1.00 69.38 178 LYS A CA 1
ATOM 1464 C C . LYS A 1 178 ? -3.576 -11.300 6.422 1.00 69.38 178 LYS A C 1
ATOM 1466 O O . LYS A 1 178 ? -4.137 -10.437 5.750 1.00 69.38 178 LYS A O 1
ATOM 1471 N N . ILE A 1 179 ? -2.619 -12.077 5.937 1.00 66.50 179 ILE A N 1
ATOM 1472 C CA . ILE A 1 179 ? -2.162 -11.985 4.551 1.00 66.50 179 ILE A CA 1
ATOM 1473 C C . ILE A 1 179 ? -3.004 -12.940 3.706 1.00 66.50 179 ILE A C 1
ATOM 1475 O O . ILE A 1 179 ? -3.025 -14.144 3.962 1.00 66.50 179 ILE A O 1
ATOM 1479 N N . PHE A 1 180 ? -3.702 -12.392 2.715 1.00 59.44 180 PHE A N 1
ATOM 1480 C CA . PHE A 1 180 ? -4.391 -13.150 1.678 1.00 59.44 180 PHE A CA 1
ATOM 1481 C C . PHE A 1 180 ? -3.644 -12.971 0.358 1.00 59.44 180 PHE A C 1
ATOM 1483 O O . PHE A 1 180 ? -3.210 -11.867 0.023 1.00 59.44 180 PHE A O 1
ATOM 1490 N N . ASN A 1 181 ? -3.491 -14.064 -0.382 1.00 58.19 181 ASN A N 1
ATOM 1491 C CA . ASN A 1 181 ? -2.854 -14.085 -1.696 1.00 58.19 181 ASN A CA 1
ATOM 1492 C C . ASN A 1 181 ? -3.768 -14.769 -2.695 1.00 58.19 181 ASN A C 1
ATOM 1494 O O . ASN A 1 181 ? -4.484 -15.702 -2.260 1.00 58.19 181 ASN A O 1
#

pLDDT: mean 73.78, std 11.76, range [38.19, 90.06]

Secondary structure (DSSP, 8-state):
------PPPEETTEEP-HHHHHHHHSTT-----SSSSTTHHHHHHHHHHHHHHHHH-GGG-S-TTEEE--SHHHHHHHHHHHHHHH-TTT----S-GGGS---TT--EEEEEEEETTTEEEEEEEETTTTEEEEE-TTTTTS-HHHHHHHHHHHHHHHHHHHHHHHT-TTS-TTSPPEEE-

Organism: Brassica napus (NCBI:txid3708)

InterPro domains:
  IPR003653 Ulp1 protease family, C-terminal catalytic domain [PF02902] (60-173)